Protein AF-A0A2M9IPR8-F1 (afdb_monomer_lite)

Secondary structure (DSSP, 8-state):
-EESSSHHHHHGGGTTT--EE--SS--SEEEEE-TTS-EEEEEES--HHHHHHHHHHHH-PPP----

Foldseek 3Di:
DKEAPPLCVLCVLVVVPDDYDYDPDHDQKIFDADPVGDTPDMDGNDDSVVSNVSCCVPVNDRDPDDD

Sequence (67 aa):
MLVGRDVAAAAAPWAGRVVTVSPATSLRPTLLVRPDGYAAWAAEDPGPDEVCQALTQWLGSVDRQGA

Structure (mmCIF, N/CA/C/O backbone):
data_AF-A0A2M9IPR8-F1
#
_entry.id   AF-A0A2M9IPR8-F1
#
loop_
_atom_site.group_PDB
_atom_site.id
_atom_site.type_symbol
_atom_site.label_atom_id
_atom_site.label_alt_id
_atom_site.label_comp_id
_atom_site.label_asym_id
_atom_site.label_entity_id
_atom_site.label_seq_id
_atom_site.pdbx_PDB_ins_code
_atom_site.Cartn_x
_atom_site.Cartn_y
_atom_site.Cartn_z
_atom_site.occupancy
_atom_site.B_iso_or_equiv
_atom_site.auth_seq_id
_atom_site.auth_comp_id
_atom_site.auth_asym_id
_atom_site.auth_atom_id
_atom_site.pdbx_PDB_model_num
ATOM 1 N N . MET A 1 1 ? -4.874 -0.493 -1.300 1.00 96.00 1 MET A N 1
ATOM 2 C CA . MET A 1 1 ? -4.123 -1.737 -1.564 1.00 96.00 1 MET A CA 1
ATOM 3 C C . MET A 1 1 ? -2.747 -1.367 -2.076 1.00 96.00 1 MET A C 1
ATOM 5 O O . MET A 1 1 ? -2.668 -0.541 -2.972 1.00 96.00 1 MET A O 1
ATOM 9 N N . LEU A 1 2 ? -1.689 -1.933 -1.507 1.00 96.25 2 LEU A N 1
ATOM 10 C CA . LEU A 1 2 ? -0.312 -1.726 -1.951 1.00 96.25 2 LEU A CA 1
ATOM 11 C C . LEU A 1 2 ? 0.183 -2.988 -2.663 1.00 96.25 2 LEU A C 1
ATOM 13 O O . LEU A 1 2 ? 0.154 -4.073 -2.085 1.00 96.25 2 LEU A O 1
ATOM 17 N N . VAL A 1 3 ? 0.617 -2.849 -3.910 1.00 95.44 3 VAL A N 1
ATOM 18 C CA . VAL A 1 3 ? 1.081 -3.948 -4.761 1.00 95.44 3 VAL A CA 1
ATOM 19 C C . VAL A 1 3 ? 2.553 -3.755 -5.043 1.00 95.44 3 VAL A C 1
ATOM 21 O O . VAL A 1 3 ? 2.929 -2.713 -5.564 1.00 95.44 3 VAL A O 1
ATOM 24 N N . GLY A 1 4 ? 3.379 -4.744 -4.734 1.00 92.00 4 GLY A N 1
ATOM 25 C CA . GLY A 1 4 ? 4.808 -4.654 -4.998 1.00 92.00 4 GLY A CA 1
ATOM 26 C C . GLY A 1 4 ? 5.578 -5.807 -4.383 1.00 92.00 4 GLY A C 1
ATOM 27 O O . GLY A 1 4 ? 5.038 -6.632 -3.637 1.00 92.00 4 GLY A O 1
ATOM 28 N N . ARG A 1 5 ? 6.862 -5.871 -4.713 1.00 86.12 5 ARG A N 1
ATOM 29 C CA . ARG A 1 5 ? 7.781 -6.852 -4.147 1.00 86.12 5 ARG A CA 1
ATOM 30 C C . ARG A 1 5 ? 8.229 -6.399 -2.755 1.00 86.12 5 ARG A C 1
ATOM 32 O O . ARG A 1 5 ? 8.564 -5.239 -2.571 1.00 86.12 5 ARG A O 1
ATOM 39 N N . ASP A 1 6 ? 8.199 -7.308 -1.780 1.00 85.94 6 ASP A N 1
ATOM 40 C CA . ASP A 1 6 ? 8.709 -7.086 -0.415 1.00 85.94 6 ASP A CA 1
ATOM 41 C C . ASP A 1 6 ? 8.111 -5.868 0.341 1.00 85.94 6 ASP A C 1
ATOM 43 O O . ASP A 1 6 ? 8.635 -5.420 1.359 1.00 85.94 6 ASP A O 1
ATOM 47 N N . VAL A 1 7 ? 6.946 -5.364 -0.087 1.00 90.75 7 VAL A N 1
ATOM 48 C CA . VAL A 1 7 ? 6.298 -4.168 0.493 1.00 90.75 7 VAL A CA 1
ATOM 49 C C . VAL A 1 7 ? 5.626 -4.403 1.851 1.00 90.75 7 VAL A C 1
ATO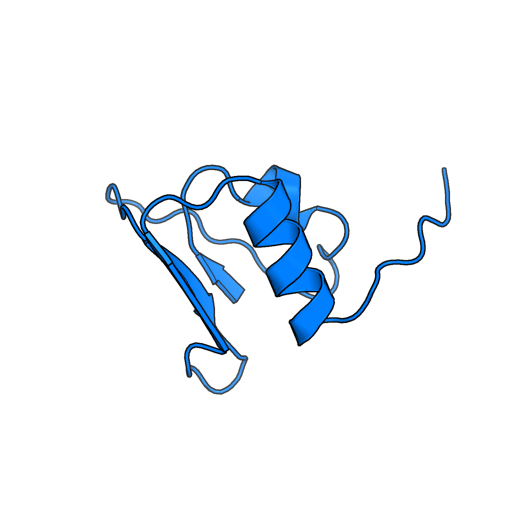M 51 O O . VAL A 1 7 ? 5.221 -3.451 2.520 1.00 90.75 7 VAL A O 1
ATOM 54 N N . ALA A 1 8 ? 5.490 -5.663 2.275 1.00 92.88 8 ALA A N 1
ATOM 55 C CA . ALA A 1 8 ? 4.794 -6.033 3.507 1.00 92.88 8 ALA A CA 1
ATOM 56 C C . ALA A 1 8 ? 5.431 -5.411 4.757 1.00 92.88 8 ALA A C 1
ATOM 58 O O . ALA A 1 8 ? 4.715 -4.905 5.617 1.00 92.88 8 ALA A O 1
ATOM 59 N N . ALA A 1 9 ? 6.765 -5.397 4.833 1.00 92.75 9 ALA A N 1
ATOM 60 C CA . ALA A 1 9 ? 7.480 -4.836 5.976 1.00 92.75 9 ALA A CA 1
ATOM 61 C C . ALA A 1 9 ? 7.304 -3.311 6.076 1.00 92.75 9 ALA A C 1
ATOM 63 O O . ALA A 1 9 ? 7.018 -2.798 7.155 1.00 92.75 9 ALA A O 1
ATOM 64 N N . ALA A 1 10 ? 7.409 -2.594 4.951 1.00 93.19 10 ALA A N 1
ATOM 65 C CA . ALA A 1 10 ? 7.228 -1.141 4.908 1.00 93.19 10 ALA A CA 1
ATOM 66 C C . ALA A 1 10 ? 5.787 -0.724 5.251 1.00 93.19 10 ALA A C 1
ATOM 68 O O . ALA A 1 10 ? 5.564 0.285 5.914 1.00 93.19 10 ALA A O 1
ATOM 69 N N . ALA A 1 11 ? 4.801 -1.525 4.842 1.00 95.31 11 ALA A N 1
ATOM 70 C CA . ALA A 1 11 ? 3.389 -1.243 5.082 1.00 95.31 11 ALA A CA 1
ATOM 71 C C . ALA A 1 11 ? 2.860 -1.730 6.440 1.00 95.31 11 ALA A C 1
ATOM 73 O O . ALA A 1 11 ? 1.736 -1.377 6.796 1.00 95.31 11 ALA A O 1
ATOM 74 N N . ALA A 1 12 ? 3.636 -2.510 7.202 1.00 95.31 12 ALA A N 1
ATOM 75 C CA . ALA A 1 12 ? 3.213 -3.080 8.484 1.00 95.31 12 ALA A CA 1
ATOM 76 C C . ALA A 1 12 ? 2.579 -2.058 9.454 1.00 95.31 12 ALA A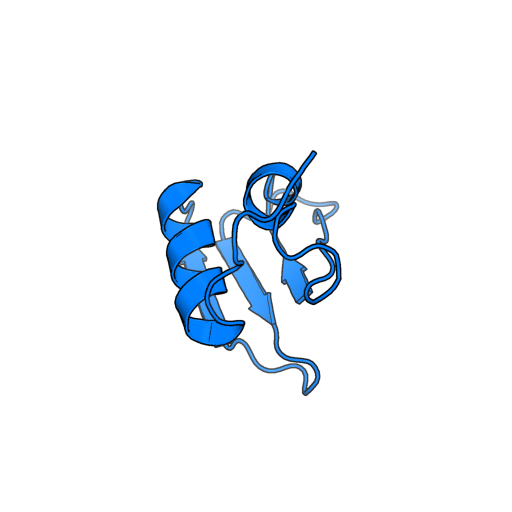 C 1
ATOM 78 O O . ALA A 1 12 ? 1.549 -2.383 10.048 1.00 95.31 12 ALA A O 1
ATOM 79 N N . PRO A 1 13 ? 3.078 -0.809 9.574 1.00 95.56 13 PRO A N 1
ATOM 80 C CA . PRO A 1 13 ? 2.448 0.180 10.448 1.00 95.56 13 PRO A CA 1
ATOM 81 C C . PRO A 1 13 ? 1.017 0.571 10.032 1.00 95.56 13 PRO A C 1
ATOM 83 O O . PRO A 1 13 ? 0.222 0.998 10.866 1.00 95.56 13 PRO A O 1
ATOM 86 N N . TRP A 1 14 ? 0.660 0.394 8.757 1.00 95.88 14 TRP A N 1
ATOM 87 C CA . TRP A 1 14 ? -0.666 0.678 8.201 1.00 95.88 14 TRP A CA 1
ATOM 88 C C . TRP A 1 14 ? -1.512 -0.587 7.995 1.00 95.88 14 TRP A C 1
ATOM 90 O O . TRP A 1 14 ? -2.507 -0.519 7.275 1.00 95.88 14 TRP A O 1
ATOM 100 N N . ALA A 1 15 ? -1.182 -1.730 8.607 1.00 93.00 15 ALA A N 1
ATOM 101 C CA . ALA A 1 15 ? -1.866 -3.008 8.352 1.00 93.00 15 ALA A CA 1
ATOM 102 C C . ALA A 1 15 ? -3.403 -2.966 8.538 1.00 93.00 15 ALA A C 1
ATOM 104 O O . ALA A 1 15 ? -4.126 -3.689 7.860 1.00 93.00 15 ALA A O 1
ATOM 105 N N . GLY A 1 16 ? -3.927 -2.083 9.399 1.00 93.50 16 GLY A N 1
ATOM 106 C CA . GLY A 1 16 ? -5.374 -1.861 9.562 1.00 93.50 16 GLY A CA 1
ATOM 107 C C . GLY A 1 16 ? -6.026 -0.945 8.512 1.00 93.50 16 GLY A C 1
ATOM 108 O O . GLY A 1 16 ? -7.238 -0.752 8.536 1.00 93.50 16 GLY A O 1
ATOM 109 N N . ARG A 1 17 ? -5.237 -0.343 7.616 1.00 94.81 17 ARG A N 1
ATOM 110 C CA . ARG A 1 17 ? -5.668 0.643 6.604 1.00 94.81 17 ARG A CA 1
ATOM 111 C C . ARG A 1 17 ? -5.307 0.236 5.175 1.00 94.81 17 ARG A C 1
ATOM 113 O O . ARG A 1 17 ? -5.959 0.684 4.234 1.00 94.81 17 ARG A O 1
ATOM 120 N N . VAL A 1 18 ? -4.280 -0.596 4.989 1.00 96.44 18 VAL A N 1
ATOM 121 C CA . VAL A 1 18 ? -3.820 -1.046 3.672 1.00 96.44 18 VAL A CA 1
ATOM 122 C C . VAL A 1 18 ? -3.582 -2.551 3.650 1.00 96.44 18 VAL A C 1
ATOM 124 O O . VAL A 1 18 ? -2.908 -3.109 4.505 1.00 96.44 18 VAL A O 1
ATOM 127 N N . VAL A 1 19 ? -4.119 -3.201 2.620 1.00 96.44 19 VAL A N 1
ATOM 128 C CA . VAL A 1 19 ? -3.801 -4.592 2.278 1.00 96.44 19 VAL A CA 1
ATOM 129 C C . VAL A 1 19 ? -2.600 -4.604 1.340 1.00 96.44 19 VAL A C 1
ATOM 131 O O . VAL A 1 19 ? -2.579 -3.829 0.377 1.00 96.44 19 VAL A O 1
ATOM 134 N N . THR A 1 20 ? -1.632 -5.481 1.598 1.00 96.00 20 THR A N 1
ATOM 135 C CA . THR A 1 20 ? -0.477 -5.714 0.726 1.00 96.00 20 THR A CA 1
ATOM 136 C C . THR A 1 20 ? -0.700 -6.922 -0.173 1.00 96.00 20 THR A C 1
ATOM 138 O O . THR A 1 20 ? -1.291 -7.921 0.234 1.00 96.00 20 THR A O 1
ATOM 141 N N . VAL A 1 21 ? -0.236 -6.827 -1.416 1.00 94.31 21 VAL A N 1
ATOM 142 C CA . VAL A 1 21 ? -0.315 -7.907 -2.402 1.00 94.31 21 VAL A CA 1
ATOM 143 C C . VAL A 1 21 ? 1.040 -8.055 -3.076 1.00 94.31 21 VAL A C 1
ATOM 145 O O . VAL A 1 21 ? 1.543 -7.119 -3.698 1.00 94.31 21 VAL A O 1
ATOM 148 N N . SER A 1 22 ? 1.617 -9.249 -2.979 1.00 90.38 22 SER A N 1
ATOM 149 C CA . SER A 1 22 ? 2.797 -9.614 -3.758 1.00 90.38 22 SER A CA 1
ATOM 150 C C . SER A 1 22 ? 2.353 -10.230 -5.087 1.00 90.38 22 SER A C 1
ATOM 152 O O . SER A 1 22 ? 1.645 -11.239 -5.080 1.00 90.38 22 SER A O 1
ATOM 154 N N . PRO A 1 23 ? 2.714 -9.629 -6.232 1.00 86.12 23 PRO A N 1
ATOM 155 C CA . PRO A 1 23 ? 2.344 -10.163 -7.535 1.00 86.12 23 PRO A CA 1
ATOM 156 C C . PRO A 1 23 ? 3.048 -11.504 -7.792 1.00 86.12 23 PRO A C 1
ATOM 158 O O . PRO A 1 23 ? 4.209 -11.688 -7.437 1.00 86.12 23 PRO A O 1
ATOM 161 N N . ALA A 1 24 ? 2.339 -12.442 -8.429 1.00 84.25 24 ALA A N 1
ATOM 162 C CA . ALA A 1 24 ? 2.872 -13.771 -8.749 1.00 84.25 24 ALA A CA 1
ATOM 163 C C . ALA A 1 24 ? 3.981 -13.736 -9.818 1.00 84.25 24 ALA A C 1
ATOM 165 O O . ALA A 1 24 ? 4.819 -14.630 -9.880 1.00 84.25 24 ALA A O 1
ATOM 166 N N . THR A 1 25 ? 3.983 -12.699 -10.659 1.00 81.00 25 THR A N 1
ATOM 167 C CA . THR A 1 25 ? 5.073 -12.390 -11.589 1.00 81.00 25 THR A CA 1
ATOM 168 C C . THR A 1 25 ? 5.938 -11.270 -11.022 1.00 81.00 25 THR A C 1
ATOM 170 O O . THR A 1 25 ? 5.467 -10.453 -10.227 1.00 81.00 25 THR A O 1
ATOM 173 N N . SER A 1 26 ? 7.195 -11.191 -11.456 1.00 72.75 26 SER A N 1
ATOM 174 C CA . SER A 1 26 ? 8.067 -10.069 -11.122 1.00 72.75 26 SER A CA 1
ATOM 175 C C . SER A 1 26 ? 7.537 -8.781 -11.757 1.00 72.75 26 SER A C 1
ATOM 177 O O . SER A 1 26 ? 7.790 -8.491 -12.925 1.00 72.75 26 SER A O 1
ATOM 179 N N . LEU A 1 27 ? 6.802 -7.998 -10.971 1.00 78.50 27 LEU A N 1
ATOM 180 C CA . LEU A 1 27 ? 6.488 -6.609 -11.282 1.00 78.50 27 LEU A CA 1
ATOM 181 C C . LEU A 1 27 ? 7.666 -5.745 -10.811 1.00 78.50 27 LEU A C 1
ATOM 183 O O . LEU A 1 27 ? 8.060 -5.836 -9.650 1.00 78.50 27 LEU A O 1
ATOM 187 N N . ARG A 1 28 ? 8.224 -4.918 -11.702 1.00 80.56 28 ARG A N 1
ATOM 188 C CA . ARG A 1 28 ? 9.162 -3.852 -11.310 1.00 80.56 28 ARG A CA 1
ATOM 189 C C . ARG A 1 28 ? 8.483 -2.673 -10.595 1.00 80.56 28 ARG A C 1
ATOM 191 O O . ARG A 1 28 ? 9.078 -2.164 -9.649 1.00 80.56 28 ARG A O 1
ATOM 198 N N . PRO A 1 29 ? 7.281 -2.214 -10.998 1.00 91.38 29 PRO A N 1
ATOM 199 C CA . PRO A 1 29 ? 6.656 -1.100 -10.304 1.00 91.38 29 PRO A CA 1
ATOM 200 C C . PRO A 1 29 ? 6.004 -1.529 -8.987 1.00 91.38 29 PRO A C 1
ATOM 202 O O . PRO A 1 29 ? 5.503 -2.648 -8.853 1.00 91.38 29 PRO A O 1
ATOM 205 N N . THR A 1 30 ? 5.948 -0.592 -8.043 1.00 95.69 30 THR A N 1
ATOM 206 C CA . THR A 1 30 ? 5.074 -0.662 -6.866 1.00 95.69 30 THR A CA 1
ATOM 207 C C . THR A 1 30 ? 3.904 0.298 -7.057 1.00 95.69 30 THR A C 1
ATOM 209 O O . THR A 1 30 ? 4.093 1.425 -7.512 1.00 95.69 30 THR A O 1
ATOM 212 N N . LEU A 1 31 ? 2.692 -0.142 -6.716 1.00 96.62 31 LEU A N 1
ATOM 213 C CA . LEU A 1 31 ? 1.449 0.606 -6.911 1.00 96.62 31 LEU A CA 1
ATOM 214 C C . LEU A 1 31 ? 0.675 0.733 -5.603 1.00 96.62 31 LEU A C 1
ATOM 216 O O . LEU A 1 31 ? 0.387 -0.269 -4.949 1.00 96.62 31 LEU A O 1
ATOM 220 N N . LEU A 1 32 ? 0.238 1.946 -5.274 1.00 97.69 32 LEU A N 1
ATOM 221 C CA . LEU A 1 32 ? -0.806 2.173 -4.280 1.00 97.69 32 LEU A CA 1
ATOM 222 C C . LEU A 1 32 ? -2.135 2.392 -5.003 1.00 97.69 32 LEU A C 1
ATOM 224 O O . LEU A 1 32 ? -2.341 3.410 -5.659 1.00 97.69 32 LEU A O 1
ATOM 228 N N . VAL A 1 33 ? -3.046 1.438 -4.863 1.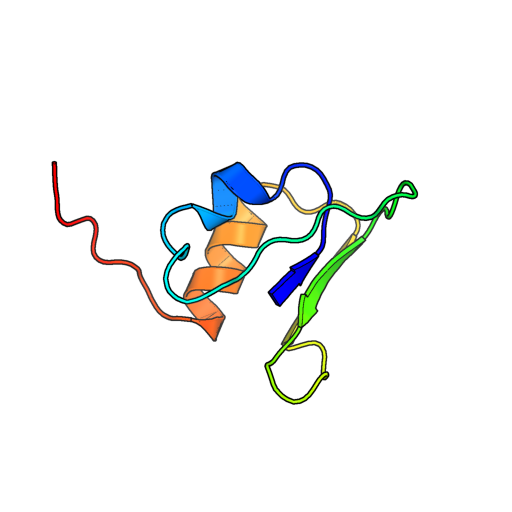00 97.38 33 VAL A N 1
ATOM 229 C CA . VAL A 1 33 ? -4.376 1.444 -5.478 1.00 97.38 33 VAL A CA 1
ATOM 230 C C . VAL A 1 33 ? -5.425 1.811 -4.430 1.00 97.38 33 VAL A C 1
ATOM 232 O O . VAL A 1 33 ? -5.466 1.230 -3.338 1.00 97.38 33 VAL A O 1
ATOM 235 N N . ARG A 1 34 ? -6.276 2.781 -4.751 1.00 95.69 34 ARG A N 1
ATOM 236 C CA . ARG A 1 34 ? -7.397 3.223 -3.915 1.00 95.69 34 ARG A CA 1
ATOM 237 C C . ARG A 1 34 ? -8.530 2.188 -3.903 1.00 95.69 34 ARG A C 1
ATOM 239 O O . ARG A 1 34 ? -8.591 1.348 -4.799 1.00 95.69 34 ARG A O 1
ATOM 246 N N . PRO A 1 35 ? -9.462 2.250 -2.935 1.00 96.19 35 PRO A N 1
ATOM 247 C CA . PRO A 1 35 ? -10.636 1.373 -2.924 1.00 96.19 35 PRO A CA 1
ATOM 248 C C . PRO A 1 35 ? -11.500 1.467 -4.193 1.00 96.19 35 PRO A C 1
ATOM 250 O O . PRO A 1 35 ? -12.126 0.488 -4.575 1.00 96.19 35 PRO A O 1
ATOM 253 N N . ASP A 1 36 ? -11.500 2.624 -4.862 1.00 96.31 36 ASP A N 1
ATOM 254 C CA . ASP A 1 36 ? -12.179 2.863 -6.146 1.00 96.31 36 ASP A CA 1
ATOM 255 C C . ASP A 1 36 ? -11.441 2.300 -7.379 1.00 96.31 36 ASP A C 1
ATOM 257 O O . ASP A 1 36 ? -11.933 2.417 -8.497 1.00 96.31 36 ASP A O 1
ATOM 261 N N . GLY A 1 37 ? -10.279 1.668 -7.192 1.00 95.12 37 GLY A N 1
ATOM 262 C CA . GLY A 1 37 ? -9.524 1.010 -8.260 1.00 95.12 37 GLY A CA 1
ATOM 263 C C . GLY A 1 37 ? -8.512 1.900 -8.985 1.00 95.12 37 GLY A C 1
ATOM 264 O O . GLY A 1 37 ? -7.733 1.384 -9.785 1.00 95.12 37 GLY A O 1
ATOM 265 N N . TYR A 1 38 ? -8.451 3.202 -8.692 1.00 96.94 38 TYR A N 1
ATOM 266 C CA . TYR A 1 38 ? -7.456 4.093 -9.292 1.00 96.94 38 TYR A CA 1
ATOM 267 C C . TYR A 1 38 ? -6.119 4.063 -8.546 1.00 96.94 38 TYR A C 1
ATOM 269 O O . TYR A 1 38 ? -6.063 3.923 -7.321 1.00 96.94 38 TYR A O 1
ATOM 277 N N . ALA A 1 39 ? -5.022 4.248 -9.283 1.00 96.62 39 ALA A N 1
ATOM 278 C CA . ALA A 1 39 ? -3.708 4.441 -8.686 1.00 96.62 39 ALA A CA 1
ATOM 279 C C . ALA A 1 39 ? -3.646 5.808 -7.986 1.00 96.62 39 ALA A C 1
ATOM 281 O O . ALA A 1 39 ? -3.829 6.850 -8.610 1.00 96.62 39 ALA A O 1
ATOM 282 N N . ALA A 1 40 ? -3.387 5.791 -6.682 1.00 97.44 40 ALA A N 1
ATOM 283 C CA . ALA A 1 40 ? -3.021 6.971 -5.905 1.00 97.44 40 ALA A CA 1
ATOM 284 C C . ALA A 1 40 ? -1.537 7.315 -6.088 1.00 97.44 40 ALA A C 1
ATOM 286 O O . ALA A 1 40 ? -1.161 8.482 -6.083 1.00 97.44 40 ALA A O 1
ATOM 287 N N . TRP A 1 41 ? -0.693 6.297 -6.251 1.00 98.12 41 TRP A N 1
ATOM 288 C CA . TRP A 1 41 ? 0.746 6.466 -6.410 1.00 98.12 41 TRP A CA 1
ATOM 289 C C . TRP A 1 41 ? 1.365 5.268 -7.137 1.00 98.12 41 TRP A C 1
ATOM 291 O O . TRP A 1 41 ? 0.846 4.149 -7.050 1.00 98.12 41 TRP A O 1
ATOM 301 N N . ALA A 1 42 ? 2.465 5.512 -7.847 1.00 96.69 42 ALA A N 1
ATOM 302 C CA . ALA A 1 42 ? 3.240 4.508 -8.561 1.00 96.69 42 ALA A CA 1
ATOM 303 C C . ALA A 1 42 ? 4.710 4.937 -8.649 1.00 96.69 42 ALA A C 1
ATOM 305 O O . ALA A 1 42 ? 4.986 6.107 -8.911 1.00 96.69 42 ALA A O 1
ATOM 306 N N . ALA A 1 43 ? 5.628 3.985 -8.499 1.00 96.12 43 ALA A N 1
ATOM 307 C CA . ALA A 1 43 ? 7.054 4.195 -8.738 1.00 96.12 43 ALA A CA 1
ATOM 308 C C . ALA A 1 43 ? 7.707 2.927 -9.293 1.00 96.12 43 ALA A C 1
ATOM 310 O O . ALA A 1 43 ? 7.261 1.810 -9.008 1.00 96.12 43 ALA A O 1
ATOM 311 N N . GLU A 1 44 ? 8.765 3.104 -10.083 1.00 93.44 44 GLU A N 1
ATOM 312 C CA . GLU A 1 44 ? 9.604 2.009 -10.571 1.00 93.44 44 GLU A CA 1
ATOM 313 C C . GLU A 1 44 ? 10.717 1.730 -9.553 1.00 93.44 44 GLU A C 1
ATOM 315 O O . GLU A 1 44 ? 11.556 2.591 -9.321 1.00 93.44 44 GLU A O 1
ATOM 320 N N . ASP A 1 45 ? 10.705 0.538 -8.944 1.00 90.44 45 ASP A N 1
ATOM 321 C CA . ASP A 1 45 ? 11.691 0.091 -7.940 1.00 90.44 45 ASP A CA 1
ATOM 322 C C . ASP A 1 45 ? 11.906 1.040 -6.730 1.00 90.44 45 ASP A C 1
ATOM 324 O O . ASP A 1 45 ? 13.041 1.389 -6.401 1.00 90.44 45 ASP A O 1
ATOM 328 N N . PRO A 1 46 ? 10.841 1.485 -6.033 1.00 94.19 46 PRO A N 1
ATOM 329 C CA . PRO A 1 46 ? 10.991 2.381 -4.891 1.00 94.19 46 PRO A CA 1
ATOM 330 C C . PRO A 1 46 ? 11.633 1.681 -3.691 1.00 94.19 46 PRO A C 1
ATOM 332 O O . PRO A 1 46 ? 11.333 0.527 -3.368 1.00 94.19 46 PRO A O 1
ATOM 335 N N . GLY A 1 47 ? 12.456 2.433 -2.962 1.00 92.88 47 GLY A N 1
ATOM 336 C CA . GLY A 1 47 ? 12.962 2.012 -1.659 1.00 92.88 47 GLY A CA 1
ATOM 337 C C . GLY A 1 47 ? 11.876 2.018 -0.568 1.00 92.88 47 GLY A C 1
ATOM 338 O O . GLY A 1 47 ? 10.810 2.616 -0.732 1.00 92.88 47 GLY A O 1
ATOM 339 N N . PRO A 1 48 ? 12.142 1.404 0.599 1.00 93.31 48 PRO A N 1
ATOM 340 C CA . PRO A 1 48 ? 11.170 1.317 1.692 1.00 93.31 48 PRO A CA 1
ATOM 341 C C . PRO A 1 48 ? 10.760 2.684 2.261 1.00 93.31 48 PRO A C 1
ATOM 343 O O . PRO A 1 48 ? 9.608 2.855 2.649 1.00 93.31 48 PRO A O 1
ATOM 346 N N . ASP A 1 49 ? 11.672 3.661 2.298 1.00 94.25 49 ASP A N 1
ATOM 347 C CA . ASP A 1 49 ? 11.378 5.015 2.791 1.00 94.25 49 ASP A CA 1
ATOM 348 C C . ASP A 1 49 ? 10.395 5.758 1.874 1.00 94.25 49 ASP A C 1
ATOM 350 O O . ASP A 1 49 ? 9.435 6.367 2.341 1.00 94.25 49 ASP A O 1
ATOM 354 N N . GLU A 1 50 ? 10.562 5.608 0.559 1.00 96.00 50 GLU A N 1
ATOM 355 C CA . GLU A 1 50 ? 9.673 6.199 -0.442 1.00 96.00 50 GLU A CA 1
ATOM 356 C C . GLU A 1 50 ? 8.260 5.601 -0.358 1.00 96.00 50 GLU A C 1
ATOM 358 O O . GLU A 1 50 ? 7.264 6.327 -0.377 1.00 96.00 50 GLU A O 1
ATOM 363 N N . VAL A 1 51 ? 8.162 4.282 -0.146 1.00 95.81 51 VAL A N 1
ATOM 364 C CA . VAL A 1 51 ? 6.884 3.609 0.132 1.00 95.81 51 VAL A CA 1
ATOM 365 C C . VAL A 1 51 ? 6.246 4.154 1.415 1.00 95.81 51 VAL A C 1
ATOM 367 O O . VAL A 1 51 ? 5.056 4.475 1.418 1.00 95.81 51 VAL A O 1
ATOM 370 N N . CYS A 1 52 ? 7.012 4.309 2.497 1.00 95.31 52 CYS A N 1
ATOM 371 C CA . CYS A 1 52 ? 6.515 4.889 3.750 1.00 95.31 52 CYS A CA 1
ATOM 372 C C . CYS A 1 52 ? 6.037 6.339 3.575 1.00 95.31 52 CYS A C 1
ATOM 374 O O . CYS A 1 52 ? 5.008 6.722 4.143 1.00 95.31 52 CYS A O 1
ATOM 376 N N . GLN A 1 53 ? 6.741 7.144 2.777 1.00 96.31 53 GLN A N 1
ATOM 377 C CA . GLN A 1 53 ? 6.347 8.517 2.471 1.00 96.31 53 GLN A CA 1
ATOM 378 C C . GLN A 1 53 ? 5.024 8.552 1.698 1.00 96.31 53 GLN A C 1
ATOM 380 O O . GLN A 1 53 ? 4.114 9.291 2.083 1.00 96.31 53 GLN A O 1
ATOM 385 N N . ALA A 1 54 ? 4.876 7.713 0.670 1.00 97.00 54 ALA A N 1
ATOM 386 C CA . ALA A 1 54 ? 3.630 7.593 -0.082 1.00 97.00 54 ALA A CA 1
ATOM 387 C C . ALA A 1 54 ? 2.467 7.136 0.819 1.00 97.00 54 ALA A C 1
ATOM 389 O O . ALA A 1 54 ? 1.381 7.719 0.787 1.00 97.00 54 ALA A O 1
ATOM 390 N N . LEU A 1 55 ? 2.684 6.143 1.686 1.00 97.31 55 LEU A N 1
ATOM 391 C CA . LEU A 1 55 ? 1.665 5.694 2.642 1.00 97.31 55 LEU A CA 1
ATOM 392 C C . LEU A 1 55 ? 1.284 6.798 3.635 1.00 97.31 55 LEU A C 1
ATOM 394 O O . LEU A 1 55 ? 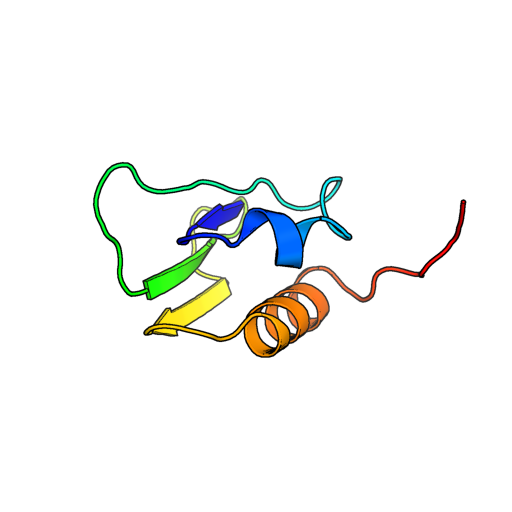0.101 6.984 3.907 1.00 97.31 55 LEU A O 1
ATOM 398 N N . THR A 1 56 ? 2.251 7.577 4.117 1.00 96.75 56 THR A N 1
ATOM 399 C CA . THR A 1 56 ? 1.989 8.724 4.999 1.00 96.75 56 THR A CA 1
ATOM 400 C C . THR A 1 56 ? 1.172 9.803 4.290 1.00 96.75 56 THR A C 1
ATOM 402 O O . THR A 1 56 ? 0.227 10.336 4.872 1.00 96.75 56 THR A O 1
ATOM 405 N N . GLN A 1 57 ? 1.496 10.103 3.028 1.00 97.12 57 GLN A N 1
ATOM 406 C CA . GLN A 1 57 ? 0.779 11.089 2.218 1.00 97.12 57 GLN A CA 1
ATOM 407 C C . GLN A 1 57 ? -0.693 10.705 2.012 1.00 97.12 57 GLN A C 1
ATOM 409 O O . GLN A 1 57 ? -1.569 11.563 2.109 1.00 97.12 57 GLN A O 1
ATOM 414 N N . TRP A 1 58 ? -0.968 9.431 1.727 1.00 96.56 58 TRP A N 1
ATOM 415 C CA . TRP A 1 58 ? -2.304 8.979 1.326 1.00 96.56 58 TRP A CA 1
ATOM 416 C C . TRP A 1 58 ? -3.157 8.423 2.468 1.00 96.56 58 TRP A C 1
ATOM 418 O O . TRP A 1 58 ? -4.382 8.516 2.412 1.00 96.56 58 TRP A O 1
ATOM 428 N N . LEU A 1 59 ? -2.541 7.831 3.491 1.00 95.62 59 LEU A N 1
ATOM 429 C CA . LEU A 1 59 ? -3.232 7.157 4.600 1.00 95.62 59 LEU A CA 1
ATOM 430 C C . LEU A 1 59 ? -3.041 7.871 5.946 1.00 95.62 59 LEU A C 1
ATOM 432 O O . LEU A 1 59 ? -3.575 7.418 6.966 1.00 95.62 59 LEU A O 1
ATOM 436 N N . GLY A 1 60 ? -2.281 8.968 5.944 1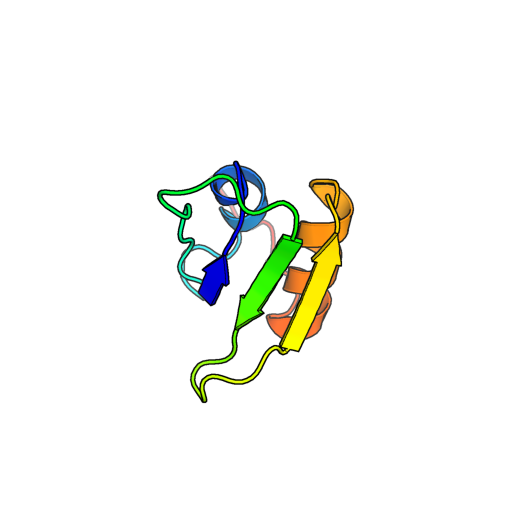.00 95.00 60 GLY A N 1
ATOM 437 C CA . GLY A 1 60 ? -1.888 9.718 7.127 1.00 95.00 60 GLY A CA 1
ATOM 438 C C . GLY A 1 60 ? -0.739 9.067 7.895 1.00 95.00 60 GLY A C 1
ATOM 439 O O . GLY A 1 60 ? -0.400 7.896 7.698 1.00 95.00 60 GLY A O 1
ATOM 440 N N . SER A 1 61 ? -0.159 9.841 8.813 1.00 91.00 61 SER A N 1
ATOM 441 C CA . SER A 1 61 ? 0.852 9.332 9.737 1.00 91.00 61 SER A CA 1
ATOM 442 C C . SER A 1 61 ? 0.255 8.254 10.644 1.00 91.00 61 SER A C 1
ATOM 444 O O . SER A 1 61 ? -0.906 8.326 11.066 1.00 91.00 61 SER A O 1
ATOM 446 N N . VAL A 1 62 ? 1.062 7.247 10.939 1.00 85.50 62 VAL A N 1
ATOM 447 C CA . VAL A 1 62 ? 0.799 6.286 12.004 1.00 85.50 62 VAL A CA 1
ATOM 448 C C . VAL A 1 62 ? 1.426 6.845 13.267 1.00 85.50 62 VAL A C 1
ATOM 450 O O . VAL A 1 62 ? 2.625 7.113 13.320 1.00 85.50 62 VAL A O 1
ATOM 453 N N . ASP A 1 63 ? 0.609 7.072 14.287 1.00 69.44 63 ASP A N 1
ATOM 454 C CA . ASP A 1 63 ? 1.163 7.355 15.596 1.00 69.44 63 ASP A CA 1
ATOM 455 C C . ASP A 1 63 ? 1.853 6.075 16.087 1.00 69.44 63 ASP A C 1
ATO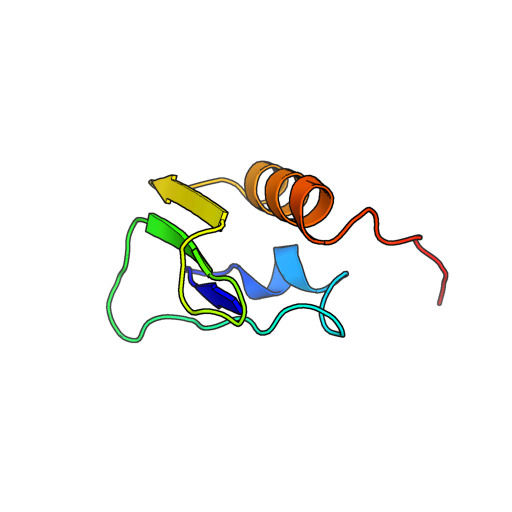M 457 O O . ASP A 1 63 ? 1.246 5.001 16.096 1.00 69.44 63 ASP A O 1
ATOM 461 N N . ARG A 1 64 ? 3.147 6.150 16.411 1.00 59.25 64 ARG A N 1
ATOM 462 C CA . ARG A 1 64 ? 3.893 5.019 16.973 1.00 59.25 64 ARG A CA 1
ATOM 463 C C . ARG A 1 64 ? 3.485 4.849 18.442 1.00 59.25 64 ARG A C 1
ATOM 465 O O . ARG A 1 64 ? 4.278 5.098 19.342 1.00 59.25 64 ARG A O 1
ATOM 472 N N . GLN A 1 65 ? 2.259 4.411 18.673 1.00 45.31 65 GLN A N 1
ATOM 473 C CA . GLN A 1 65 ? 1.758 3.912 19.950 1.00 45.31 65 GLN A CA 1
ATOM 474 C C . GLN A 1 65 ? 1.426 2.437 19.718 1.00 45.31 65 GLN A C 1
ATOM 476 O O . GLN A 1 65 ? 0.602 2.134 18.866 1.00 45.31 65 GLN A O 1
ATOM 481 N N . GLY A 1 66 ? 2.010 1.432 20.350 1.00 38.75 66 GLY A N 1
ATOM 482 C CA . GLY A 1 66 ? 2.907 1.272 21.487 1.00 38.75 66 GLY A CA 1
ATOM 483 C C . GLY A 1 66 ? 2.919 -0.245 21.744 1.00 38.75 66 GLY A C 1
ATOM 484 O O . GLY A 1 66 ? 1.963 -0.929 21.374 1.00 38.75 66 GLY A O 1
ATOM 485 N N . ALA A 1 67 ? 4.028 -0.766 22.263 1.00 34.25 67 ALA A N 1
ATOM 486 C CA . ALA A 1 67 ? 4.149 -2.152 22.714 1.00 34.25 67 ALA A CA 1
ATOM 487 C C . ALA A 1 67 ? 3.158 -2.495 23.840 1.00 34.25 67 ALA A C 1
ATOM 489 O O . ALA A 1 67 ? 2.728 -1.552 24.545 1.00 34.25 67 ALA A O 1
#

pLDDT: mean 89.94, std 13.03, range [34.25, 98.12]

Radius of gyration: 11.49 Å; chains: 1; bounding box: 25×25×34 Å